Protein AF-A0A8I3AIZ9-F1 (afdb_monomer)

Sequence (77 aa):
MGNTTSAVLDNIVQGSNFDRDEVDRLRKRFMKLDKDNSGTIERDEFLSLPQISSNPLATRMIAIFDEDGGGDVDFQE

InterPro domains:
  IPR002048 EF-hand domain [PF13499] (24-77)
  IPR002048 EF-hand domain [PS50222] (21-56)
  IPR002048 EF-hand domain [cd00051] (25-77)
  IPR018247 EF-Hand 1, calcium-binding site [PS00018] (34-46)

Mean predicted aligned error: 5.58 Å

Foldseek 3Di:
DPDPVVVLLVVCCVVDPDDSVRSVVVVVVQCVLPPVSPQWHALVSQCVPPVLVPDPCNQVVQVVQCPVPPRTHHSND

Radius of gyration: 13.27 Å; Cα contacts (8 Å, |Δi|>4): 63; chains: 1; bounding box: 27×38×25 Å

Organism: Verticillium longisporum (NCBI:txid100787)

pLDDT: mean 85.65, std 9.46, range [43.53, 93.19]

Nearest PDB structures (foldseek):
  5b8i-assembly1_B  TM=9.283E-01  e=1.121E-07  Coccidioides immitis RS
  7u0u-assembly1_A  TM=8.534E-01  e=3.748E-08  Aspergillus fumigatus
  6tz8-assembly2_E  TM=9.312E-01  e=1.793E-06  Cryptococcus neoformans H99
  1aui-assembly1_B  TM=9.479E-01  e=5.825E-05  Homo sapiens
  9b9g-assembly1_H  TM=9.347E-01  e=1.110E-04  Homo sapiens

Structure (mmCIF, N/CA/C/O backbone):
data_AF-A0A8I3AIZ9-F1
#
_entry.id   AF-A0A8I3AIZ9-F1
#
loop_
_atom_site.group_PDB
_atom_site.id
_atom_site.type_symbol
_atom_site.label_atom_id
_atom_site.label_alt_id
_atom_site.label_comp_id
_atom_site.label_asym_id
_atom_site.label_entity_id
_atom_site.label_seq_id
_atom_site.pdbx_PDB_ins_code
_atom_site.Cartn_x
_atom_site.Cartn_y
_atom_site.Cartn_z
_atom_site.occupancy
_atom_site.B_iso_or_equiv
_atom_site.auth_seq_id
_atom_site.auth_comp_id
_atom_site.auth_asym_id
_atom_site.auth_atom_id
_atom_site.pdbx_PDB_model_num
ATOM 1 N N . MET A 1 1 ? -6.315 19.996 -13.651 1.00 43.53 1 MET A N 1
ATOM 2 C CA . MET A 1 1 ? -6.459 19.505 -12.263 1.00 43.53 1 MET A CA 1
ATOM 3 C C . MET A 1 1 ? -5.330 18.508 -11.974 1.00 43.53 1 MET A C 1
ATOM 5 O O . MET A 1 1 ? -5.569 17.317 -12.050 1.00 43.53 1 MET A O 1
ATOM 9 N N . GLY A 1 2 ? -4.087 18.963 -11.751 1.00 47.94 2 GLY A N 1
ATOM 10 C CA . GLY A 1 2 ? -2.916 18.061 -11.679 1.00 47.94 2 GLY A CA 1
ATOM 11 C C . GLY A 1 2 ? -1.826 18.455 -10.676 1.00 47.94 2 GLY A C 1
ATOM 12 O O . GLY A 1 2 ? -0.708 17.975 -10.793 1.00 47.94 2 GLY A O 1
ATOM 13 N N . ASN A 1 3 ? -2.123 19.343 -9.720 1.00 51.41 3 ASN A N 1
ATOM 14 C CA . ASN A 1 3 ? -1.103 19.902 -8.819 1.00 51.41 3 ASN A CA 1
ATOM 15 C C . ASN A 1 3 ? -0.967 19.170 -7.475 1.00 51.41 3 ASN A C 1
ATOM 17 O O . ASN A 1 3 ? 0.078 19.265 -6.843 1.00 51.41 3 ASN A O 1
ATOM 21 N N . THR A 1 4 ? -1.993 18.448 -7.023 1.00 57.22 4 THR A N 1
ATOM 22 C CA . THR A 1 4 ? -2.004 17.807 -5.698 1.00 57.22 4 THR A CA 1
ATOM 23 C C . THR A 1 4 ? -1.189 16.517 -5.655 1.00 57.22 4 THR A C 1
ATOM 25 O O . THR A 1 4 ? -0.451 16.302 -4.702 1.00 57.22 4 THR A O 1
ATOM 28 N N . THR A 1 5 ? -1.229 15.694 -6.707 1.00 64.25 5 THR A N 1
ATOM 29 C CA . THR A 1 5 ? -0.465 14.434 -6.761 1.00 64.25 5 THR A CA 1
ATOM 30 C C . THR A 1 5 ? 1.044 14.652 -6.829 1.00 64.25 5 THR A C 1
ATOM 32 O O . THR A 1 5 ? 1.796 13.857 -6.283 1.00 64.25 5 THR A O 1
ATOM 35 N N . SER A 1 6 ? 1.501 15.724 -7.482 1.00 74.56 6 SER A N 1
ATOM 36 C CA . SER A 1 6 ? 2.936 16.006 -7.607 1.00 74.56 6 SER A CA 1
ATOM 37 C C . SER A 1 6 ? 3.555 16.421 -6.274 1.00 74.56 6 SER A C 1
ATOM 39 O O . SER A 1 6 ? 4.641 15.957 -5.957 1.00 74.56 6 SER A O 1
ATOM 41 N N . ALA A 1 7 ? 2.840 17.214 -5.468 1.00 82.00 7 ALA A N 1
ATOM 42 C CA . ALA A 1 7 ? 3.320 17.636 -4.153 1.00 82.00 7 ALA A CA 1
ATOM 43 C C . ALA A 1 7 ? 3.469 16.454 -3.179 1.00 82.00 7 ALA A C 1
ATOM 45 O O . ALA A 1 7 ? 4.452 16.382 -2.450 1.00 82.00 7 ALA A O 1
ATOM 46 N N . VAL A 1 8 ? 2.529 15.502 -3.203 1.00 82.12 8 VAL A N 1
ATOM 47 C CA . VAL A 1 8 ? 2.602 14.281 -2.381 1.00 82.12 8 VAL A CA 1
ATOM 48 C C . VAL A 1 8 ? 3.805 13.422 -2.776 1.00 82.12 8 VAL A C 1
ATOM 50 O O . VAL A 1 8 ? 4.568 12.999 -1.916 1.00 82.12 8 VAL A O 1
ATOM 53 N N . LEU A 1 9 ? 4.029 13.219 -4.077 1.00 84.50 9 LEU A N 1
ATOM 54 C CA . LEU A 1 9 ? 5.180 12.445 -4.553 1.00 84.50 9 LEU A CA 1
ATOM 55 C C . LEU A 1 9 ? 6.505 13.126 -4.219 1.00 84.50 9 LEU A C 1
ATOM 57 O O . LEU A 1 9 ? 7.449 12.451 -3.826 1.00 84.50 9 LEU A O 1
ATOM 61 N N . ASP A 1 10 ? 6.568 14.452 -4.335 1.00 86.88 10 ASP A N 1
ATOM 62 C CA . ASP A 1 10 ? 7.764 15.212 -3.978 1.00 86.88 10 ASP A CA 1
ATOM 63 C C . ASP A 1 10 ? 8.058 15.104 -2.466 1.00 86.88 10 ASP A C 1
ATOM 65 O O . ASP A 1 10 ? 9.221 14.966 -2.087 1.00 86.88 10 ASP A O 1
ATOM 69 N N . ASN A 1 11 ? 7.029 15.074 -1.605 1.00 89.00 11 ASN A N 1
ATOM 70 C CA . ASN A 1 11 ? 7.197 14.817 -0.168 1.00 89.00 11 ASN A CA 1
ATOM 71 C C . ASN A 1 11 ? 7.742 13.408 0.107 1.00 89.00 11 ASN A C 1
ATOM 73 O O . ASN A 1 11 ? 8.664 13.2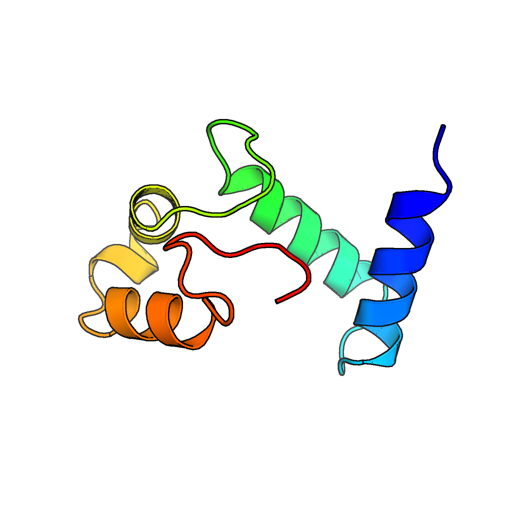65 0.905 1.00 89.00 11 ASN A O 1
ATOM 77 N N . ILE A 1 12 ? 7.233 12.380 -0.579 1.00 88.31 12 ILE A N 1
ATOM 78 C CA . ILE A 1 12 ? 7.720 10.998 -0.426 1.00 88.31 12 ILE A CA 1
ATOM 79 C C . ILE A 1 12 ? 9.175 10.881 -0.896 1.00 88.31 12 ILE A C 1
ATOM 81 O O . ILE A 1 12 ? 9.987 10.244 -0.231 1.00 88.31 12 ILE A O 1
ATOM 85 N N . VAL A 1 13 ? 9.546 11.533 -2.001 1.00 90.56 13 VAL A N 1
ATOM 86 C CA . VAL A 1 13 ? 10.942 11.576 -2.474 1.00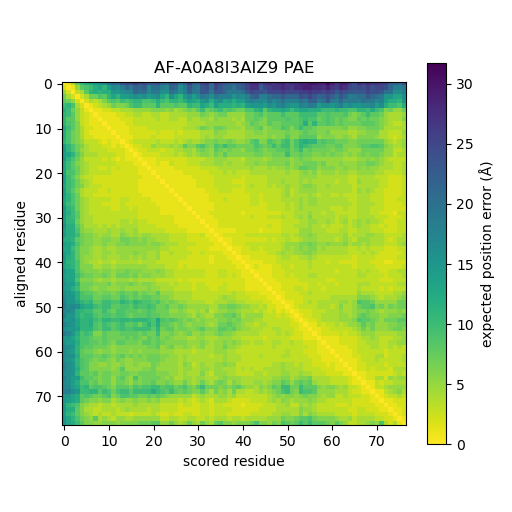 90.56 13 VAL A CA 1
ATOM 87 C C . VAL A 1 13 ? 11.854 12.266 -1.452 1.00 90.56 13 VAL A C 1
ATOM 89 O O . VAL A 1 13 ? 12.972 11.815 -1.235 1.00 90.56 13 VAL A O 1
ATOM 92 N N . GLN A 1 14 ? 11.401 13.340 -0.797 1.00 89.31 14 GLN A N 1
ATOM 93 C CA . GLN A 1 14 ? 12.197 14.035 0.225 1.00 89.31 14 GLN A CA 1
ATOM 94 C C . GLN A 1 14 ? 12.267 13.290 1.566 1.00 89.31 14 GLN A C 1
ATOM 96 O O . GLN A 1 14 ? 13.265 13.414 2.275 1.00 89.31 14 GLN A O 1
ATOM 101 N N . GLY A 1 15 ? 11.217 12.548 1.923 1.00 88.44 15 GLY A N 1
ATOM 102 C CA . GLY A 1 15 ? 11.111 11.791 3.172 1.00 88.44 15 GLY A CA 1
ATOM 103 C C . GLY A 1 15 ? 11.668 10.368 3.102 1.00 88.44 15 GLY A C 1
ATOM 104 O O . GLY A 1 15 ? 11.765 9.703 4.130 1.00 88.44 15 GLY A O 1
ATOM 105 N N . SER A 1 16 ? 12.044 9.894 1.914 1.00 90.06 16 SER A N 1
ATOM 106 C CA . SER A 1 16 ? 12.552 8.542 1.694 1.00 90.06 16 SER A CA 1
ATOM 107 C C . SER A 1 16 ? 13.908 8.550 0.991 1.00 90.06 16 SER A C 1
ATOM 109 O O . SER A 1 16 ? 14.452 9.585 0.61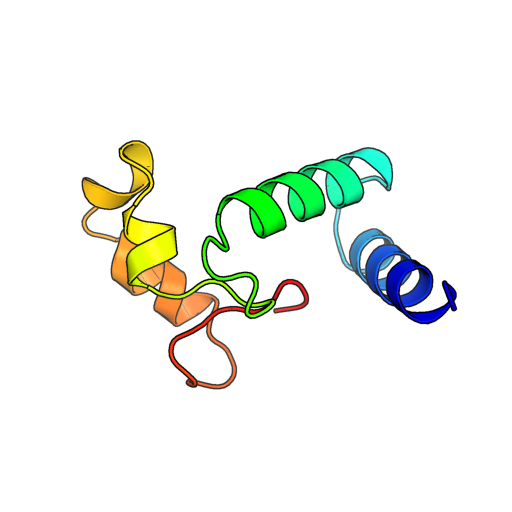9 1.00 90.06 16 SER A O 1
ATOM 111 N N . ASN A 1 17 ? 14.474 7.359 0.819 1.00 92.44 17 ASN A N 1
ATOM 112 C CA . ASN A 1 17 ? 15.745 7.166 0.130 1.00 92.44 17 ASN A CA 1
ATOM 113 C C . ASN A 1 17 ? 15.569 6.804 -1.359 1.00 92.44 17 ASN A C 1
ATOM 115 O O . ASN A 1 17 ? 16.515 6.292 -1.960 1.00 92.44 17 ASN A O 1
ATOM 119 N N . PHE A 1 18 ? 14.373 7.037 -1.915 1.00 92.50 18 PHE A N 1
ATOM 120 C CA . PHE A 1 18 ? 13.994 6.727 -3.294 1.00 92.50 18 PHE A CA 1
ATOM 121 C C . PHE A 1 18 ? 14.067 7.957 -4.201 1.00 92.50 18 PHE A C 1
ATOM 123 O O . PHE A 1 18 ? 13.767 9.077 -3.784 1.00 92.50 18 PHE A O 1
ATOM 130 N N . ASP A 1 19 ? 14.406 7.746 -5.470 1.00 93.19 19 ASP A N 1
ATOM 131 C CA . ASP A 1 19 ? 14.289 8.781 -6.494 1.00 93.19 19 ASP A CA 1
ATOM 132 C C . ASP A 1 19 ? 12.849 8.927 -7.028 1.00 93.19 19 ASP A C 1
ATOM 134 O O . ASP A 1 19 ? 11.943 8.141 -6.735 1.00 93.19 19 ASP A O 1
ATOM 138 N N . ARG A 1 20 ? 12.616 9.965 -7.840 1.00 89.88 20 ARG A N 1
ATOM 139 C CA . ARG A 1 20 ? 11.282 10.252 -8.389 1.00 89.88 20 ARG A CA 1
ATOM 140 C C . ARG A 1 20 ? 10.744 9.122 -9.269 1.00 89.88 20 ARG A C 1
ATOM 142 O O . ARG A 1 20 ? 9.545 8.850 -9.236 1.00 89.88 20 ARG A O 1
ATOM 149 N N . ASP A 1 21 ? 11.608 8.459 -10.034 1.00 92.06 21 ASP A N 1
ATOM 150 C CA . ASP A 1 21 ? 11.206 7.371 -10.926 1.00 92.06 21 ASP A CA 1
ATOM 151 C C . ASP A 1 21 ? 10.853 6.107 -10.130 1.00 92.06 21 ASP A C 1
ATOM 153 O O . ASP A 1 21 ? 9.961 5.344 -10.512 1.00 92.06 21 ASP A O 1
ATOM 157 N N . GLU A 1 22 ? 11.548 5.858 -9.024 1.00 93.19 22 GLU A N 1
ATOM 158 C CA . GLU A 1 22 ? 11.263 4.793 -8.069 1.00 93.19 22 GLU A CA 1
ATOM 159 C C . GLU A 1 22 ? 9.929 5.018 -7.367 1.00 93.19 22 GLU A C 1
ATOM 161 O O . GLU A 1 22 ? 9.094 4.111 -7.379 1.00 93.19 22 GLU A O 1
ATOM 166 N N . VAL A 1 23 ? 9.677 6.224 -6.857 1.00 91.88 23 VAL A N 1
ATOM 167 C CA . VAL A 1 23 ? 8.392 6.576 -6.235 1.00 91.88 23 VAL A CA 1
ATOM 168 C C . VAL A 1 23 ? 7.243 6.465 -7.245 1.00 91.88 23 VAL A C 1
ATOM 170 O O . VAL A 1 23 ? 6.211 5.863 -6.944 1.00 91.88 23 VAL A O 1
ATOM 173 N N . ASP A 1 24 ? 7.428 6.919 -8.488 1.00 90.69 24 ASP A N 1
ATOM 174 C CA . ASP A 1 24 ? 6.427 6.748 -9.550 1.00 90.69 24 ASP A CA 1
ATOM 175 C C . ASP A 1 24 ? 6.177 5.271 -9.893 1.00 90.69 24 ASP A C 1
ATOM 177 O O . ASP A 1 24 ? 5.045 4.866 -10.186 1.00 90.69 24 ASP A O 1
ATOM 181 N N . ARG A 1 25 ? 7.222 4.435 -9.875 1.00 93.06 25 ARG A N 1
ATOM 182 C CA . ARG A 1 25 ? 7.088 2.983 -10.068 1.00 93.06 25 ARG A CA 1
ATOM 183 C C . ARG A 1 25 ? 6.349 2.329 -8.905 1.00 93.06 25 ARG A C 1
ATOM 185 O O . ARG A 1 25 ? 5.520 1.456 -9.167 1.00 93.06 25 ARG A O 1
ATOM 192 N N . LEU A 1 26 ? 6.621 2.736 -7.668 1.00 91.50 26 LEU A N 1
ATOM 193 C CA . LEU A 1 26 ? 5.921 2.257 -6.475 1.00 91.50 26 LEU A CA 1
ATOM 194 C C . LEU A 1 26 ? 4.441 2.627 -6.540 1.00 91.50 26 LEU A C 1
ATOM 196 O O . LEU A 1 26 ? 3.602 1.733 -6.465 1.00 91.50 26 LEU A O 1
ATOM 200 N N . ARG A 1 27 ? 4.116 3.886 -6.845 1.00 89.62 27 ARG A N 1
ATOM 201 C CA . ARG A 1 27 ? 2.732 4.340 -7.027 1.00 89.62 27 ARG A CA 1
ATOM 202 C C . ARG A 1 27 ? 1.991 3.536 -8.094 1.00 89.62 27 ARG A C 1
ATOM 204 O O . ARG A 1 27 ? 0.866 3.100 -7.882 1.00 89.62 27 ARG A O 1
ATOM 211 N N . LYS A 1 28 ? 2.616 3.284 -9.248 1.00 91.12 28 LYS A N 1
ATOM 212 C CA . LYS A 1 28 ? 2.005 2.462 -10.312 1.00 91.12 28 LYS A CA 1
ATOM 213 C C . LYS A 1 28 ? 1.764 1.014 -9.885 1.00 91.12 28 LYS A C 1
ATOM 215 O O . LYS A 1 28 ? 0.870 0.375 -10.430 1.00 91.12 28 LYS A O 1
ATOM 220 N N . ARG A 1 29 ? 2.589 0.466 -8.990 1.00 91.19 29 ARG A N 1
ATOM 221 C CA . ARG A 1 29 ? 2.378 -0.875 -8.424 1.00 91.19 29 ARG A CA 1
ATOM 222 C C . ARG A 1 29 ? 1.271 -0.860 -7.379 1.00 91.19 29 ARG A C 1
ATOM 224 O O . ARG A 1 29 ? 0.457 -1.770 -7.402 1.00 91.19 29 ARG A O 1
ATOM 231 N N . PHE A 1 30 ? 1.217 0.183 -6.557 1.00 90.62 30 PHE A N 1
ATOM 232 C CA . PHE A 1 30 ? 0.160 0.408 -5.578 1.00 90.62 30 PHE A CA 1
ATOM 233 C C . PHE A 1 30 ? -1.216 0.448 -6.259 1.00 90.62 30 PHE A C 1
ATOM 235 O O . PHE A 1 30 ? -2.050 -0.404 -5.991 1.00 90.62 30 PHE A O 1
ATOM 242 N N . MET A 1 31 ? -1.384 1.293 -7.285 1.00 90.12 31 MET A N 1
ATOM 243 C CA . MET A 1 31 ? -2.631 1.378 -8.072 1.00 90.12 31 MET A CA 1
ATOM 244 C C . MET A 1 31 ? -2.970 0.111 -8.875 1.00 90.12 31 MET A C 1
ATOM 246 O O . MET A 1 31 ? -4.045 0.009 -9.446 1.00 90.12 31 MET A O 1
ATOM 250 N N . LYS A 1 32 ? -2.026 -0.823 -9.035 1.00 90.75 32 LYS A N 1
ATOM 251 C CA . LYS A 1 32 ? -2.312 -2.132 -9.642 1.00 90.75 32 LYS A CA 1
ATOM 252 C C . LYS A 1 32 ? -2.768 -3.157 -8.616 1.00 90.75 32 LYS A C 1
ATOM 254 O O . LYS A 1 32 ? -3.303 -4.190 -9.019 1.00 90.75 32 LYS A O 1
ATOM 259 N N . LEU A 1 33 ? -2.431 -2.934 -7.350 1.00 90.19 33 LEU A N 1
ATOM 260 C CA . LEU A 1 33 ? -2.807 -3.814 -6.261 1.00 90.19 33 LEU A CA 1
ATOM 261 C C . LEU A 1 33 ? -4.202 -3.474 -5.747 1.00 90.19 33 LEU A C 1
ATOM 263 O O . LEU A 1 33 ? -4.972 -4.405 -5.549 1.00 90.19 33 LEU A O 1
ATOM 267 N N . ASP A 1 34 ? -4.494 -2.178 -5.648 1.00 91.44 34 ASP A N 1
ATOM 268 C CA . ASP A 1 34 ? -5.824 -1.594 -5.473 1.00 91.44 34 ASP A CA 1
ATOM 269 C C . ASP A 1 34 ? -6.707 -1.953 -6.688 1.00 91.44 34 ASP A C 1
ATOM 271 O O . ASP A 1 34 ? -6.573 -1.407 -7.790 1.00 91.44 34 ASP A O 1
ATOM 275 N N . LYS A 1 35 ? -7.532 -2.989 -6.536 1.00 89.88 35 LYS A N 1
ATOM 276 C CA . LYS A 1 35 ? -8.383 -3.554 -7.591 1.00 89.88 35 LYS A CA 1
ATOM 277 C C . LYS A 1 35 ? -9.682 -2.790 -7.726 1.00 89.88 35 LYS A C 1
ATOM 279 O O . LYS A 1 35 ? -10.232 -2.748 -8.833 1.00 89.88 35 LYS A O 1
ATOM 284 N N . ASP A 1 36 ? -10.197 -2.258 -6.629 1.00 90.19 36 ASP A N 1
ATOM 285 C CA . ASP A 1 36 ? -11.463 -1.540 -6.610 1.00 90.19 36 ASP A CA 1
ATOM 286 C C . ASP A 1 36 ? -11.297 -0.032 -6.889 1.00 90.19 36 ASP A C 1
ATOM 288 O O . ASP A 1 36 ? -12.266 0.635 -7.255 1.00 90.19 36 ASP A O 1
ATOM 292 N N . ASN A 1 37 ? -10.053 0.452 -6.933 1.00 88.94 37 ASN A N 1
ATOM 293 C CA . ASN A 1 37 ? -9.654 1.849 -7.111 1.00 88.94 37 ASN A CA 1
ATOM 294 C C . ASN A 1 37 ? -10.151 2.745 -5.967 1.00 88.94 37 ASN A C 1
ATOM 296 O O . ASN A 1 37 ? -10.506 3.907 -6.210 1.00 88.94 37 ASN A O 1
ATOM 300 N N . SER A 1 38 ? -10.198 2.215 -4.744 1.00 90.62 38 SER A N 1
ATOM 301 C CA . SER A 1 38 ? -10.524 2.961 -3.525 1.00 90.62 38 SER A CA 1
ATOM 302 C C . SER A 1 38 ? -9.475 4.032 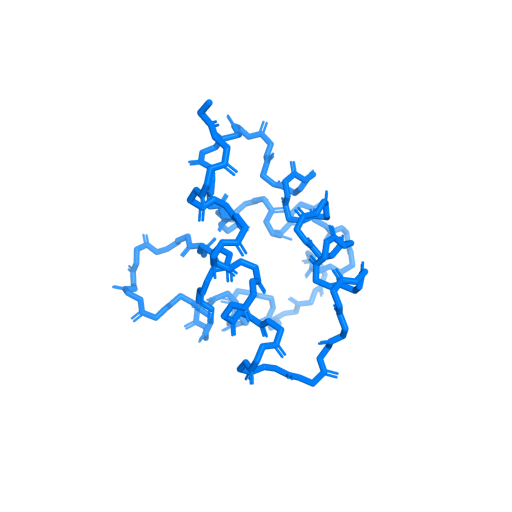-3.206 1.00 90.62 38 SER A C 1
ATOM 304 O O . SER A 1 38 ? -9.802 5.071 -2.625 1.00 90.62 38 SER A O 1
ATOM 306 N N . GLY A 1 39 ? -8.235 3.838 -3.666 1.00 89.31 39 GLY A N 1
ATOM 307 C CA . GLY A 1 39 ? -7.085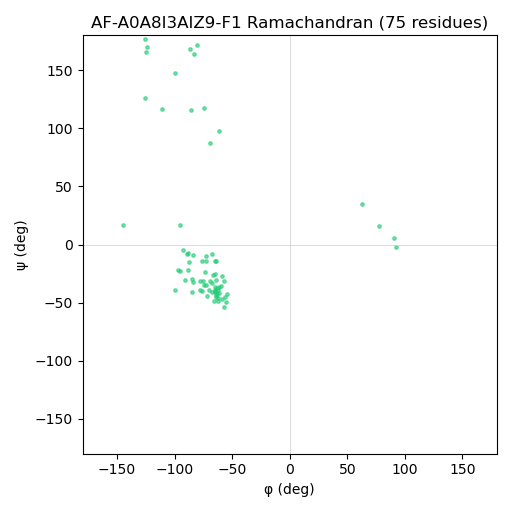 4.679 -3.354 1.00 89.31 39 GLY A CA 1
ATOM 308 C C . GLY A 1 39 ? -6.286 4.202 -2.141 1.00 89.31 39 GLY A C 1
ATOM 309 O O . GLY A 1 39 ? -5.247 4.805 -1.857 1.00 89.31 39 GLY A O 1
ATOM 310 N N . THR A 1 40 ? -6.722 3.132 -1.479 1.00 91.88 40 THR A N 1
ATOM 311 C CA . THR A 1 40 ? -6.004 2.442 -0.404 1.00 91.88 40 THR A CA 1
ATOM 312 C C . THR A 1 40 ? -5.846 0.962 -0.757 1.00 91.88 40 THR A C 1
ATOM 314 O O . THR A 1 40 ? -6.341 0.500 -1.781 1.00 91.88 40 THR A O 1
ATOM 317 N N . ILE A 1 41 ? -5.035 0.233 0.007 1.00 91.00 41 ILE A N 1
ATOM 318 C CA . ILE A 1 41 ? -4.837 -1.207 -0.157 1.00 91.00 41 ILE A CA 1
ATOM 319 C C . ILE A 1 41 ? -5.462 -1.910 1.030 1.00 91.00 41 ILE A C 1
ATOM 321 O O . ILE A 1 41 ? -4.986 -1.807 2.164 1.00 91.00 41 ILE A O 1
ATOM 325 N N . GLU A 1 42 ? -6.471 -2.718 0.755 1.00 90.69 42 GLU A N 1
ATOM 326 C CA . GLU A 1 42 ? -7.112 -3.522 1.784 1.00 90.69 42 GLU A CA 1
ATOM 327 C C . GLU A 1 42 ? -6.340 -4.819 2.047 1.00 90.69 42 GLU A C 1
ATOM 329 O O . GLU A 1 42 ? -5.529 -5.300 1.242 1.00 90.69 42 GLU A O 1
ATOM 334 N N . ARG A 1 43 ? -6.640 -5.469 3.179 1.00 88.00 43 ARG A N 1
ATOM 335 C CA . ARG A 1 43 ? -5.999 -6.748 3.532 1.00 88.00 43 ARG A CA 1
ATOM 336 C C . ARG A 1 43 ? -6.136 -7.810 2.450 1.00 88.00 43 ARG A C 1
ATOM 338 O O . ARG A 1 43 ? -5.166 -8.513 2.163 1.00 88.00 43 ARG A O 1
ATOM 345 N N . ASP A 1 44 ? -7.317 -7.928 1.859 1.00 88.56 44 ASP A N 1
ATOM 346 C CA . ASP A 1 44 ? -7.595 -8.948 0.849 1.00 88.56 44 ASP A CA 1
ATOM 347 C C . ASP A 1 44 ? -6.839 -8.675 -0.459 1.00 88.56 44 ASP A C 1
ATOM 349 O O . ASP A 1 44 ? -6.401 -9.606 -1.143 1.00 88.56 44 ASP A O 1
ATOM 353 N N . GLU A 1 45 ? -6.605 -7.406 -0.782 1.00 90.44 45 GLU A N 1
ATOM 354 C CA . GLU A 1 45 ? -5.832 -6.993 -1.948 1.00 90.44 45 GLU A CA 1
ATOM 355 C C . GLU A 1 45 ? -4.345 -7.280 -1.758 1.00 90.44 45 GLU A C 1
ATOM 357 O O . GLU A 1 45 ? -3.715 -7.889 -2.631 1.00 90.44 45 GLU A O 1
ATOM 362 N N . PHE A 1 46 ? -3.802 -6.965 -0.580 1.00 87.69 46 PHE A N 1
ATOM 363 C CA . PHE A 1 46 ? -2.419 -7.275 -0.219 1.00 87.69 46 PHE A CA 1
ATOM 364 C C . PHE A 1 46 ? -2.153 -8.787 -0.189 1.00 87.69 46 PHE A C 1
ATOM 366 O O . PHE A 1 46 ? -1.151 -9.270 -0.729 1.00 87.69 46 PHE A O 1
ATOM 373 N N . LEU A 1 47 ? -3.083 -9.564 0.375 1.00 87.88 47 LEU A N 1
ATOM 374 C CA . LEU A 1 47 ? -3.029 -11.029 0.394 1.00 87.88 47 LEU A CA 1
ATOM 375 C C . LEU A 1 47 ? -3.314 -11.658 -0.973 1.00 87.88 47 LEU A C 1
ATOM 377 O O . LEU A 1 47 ? -3.072 -12.850 -1.150 1.00 87.88 47 LEU A O 1
ATOM 381 N N . SER A 1 48 ? -3.774 -10.893 -1.964 1.00 88.38 48 SER A N 1
ATOM 382 C CA . SER A 1 48 ?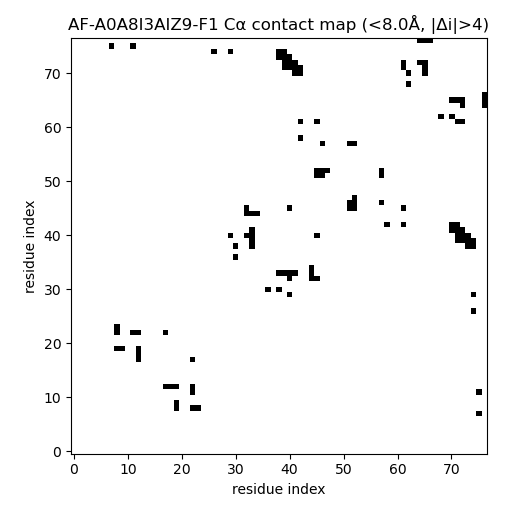 -3.953 -11.415 -3.318 1.00 88.38 48 SER A CA 1
ATOM 383 C C . SER A 1 48 ? -2.629 -11.645 -4.053 1.00 88.38 48 SER A C 1
ATOM 385 O O . SER A 1 48 ? -2.603 -12.359 -5.059 1.00 88.38 48 SER A O 1
ATOM 387 N N . LEU A 1 49 ? -1.518 -11.094 -3.546 1.00 85.94 49 LEU A N 1
ATOM 388 C CA . LEU A 1 49 ? -0.179 -11.377 -4.050 1.00 85.94 49 LEU A CA 1
ATOM 389 C C . LEU A 1 49 ? 0.266 -12.772 -3.593 1.00 85.94 49 LEU A C 1
ATOM 391 O O . LEU A 1 49 ? 0.491 -12.971 -2.400 1.00 85.94 49 LEU A O 1
ATOM 395 N N . PRO A 1 50 ? 0.514 -13.724 -4.514 1.00 83.38 50 PRO A N 1
ATOM 396 C CA . PRO A 1 50 ? 0.885 -15.094 -4.144 1.00 83.38 50 PRO A CA 1
ATOM 397 C C . PRO A 1 50 ? 2.161 -15.186 -3.297 1.00 83.38 50 PRO A C 1
ATOM 399 O O . PRO A 1 50 ? 2.345 -16.118 -2.525 1.00 83.38 50 PRO A O 1
ATOM 402 N N . GLN A 1 51 ? 3.057 -14.209 -3.454 1.00 82.75 51 GLN A N 1
ATOM 403 C CA . GLN A 1 51 ? 4.317 -14.109 -2.710 1.00 82.75 51 GLN A CA 1
ATOM 404 C C . GLN A 1 51 ? 4.100 -13.678 -1.253 1.00 82.75 51 GLN A C 1
ATOM 406 O O . GLN A 1 51 ? 4.938 -13.942 -0.393 1.00 82.75 51 GLN A O 1
ATOM 411 N N . ILE A 1 52 ? 2.982 -13.006 -0.985 1.00 84.56 52 ILE A N 1
ATOM 412 C CA . ILE A 1 52 ? 2.612 -12.474 0.323 1.00 84.56 52 ILE A CA 1
ATOM 413 C C . ILE A 1 52 ? 1.615 -13.403 1.010 1.00 84.56 52 ILE A C 1
ATOM 415 O O . ILE A 1 52 ? 1.751 -13.652 2.202 1.00 84.56 52 ILE A O 1
ATOM 419 N N . SER A 1 53 ? 0.668 -13.983 0.272 1.00 84.31 53 SER A N 1
ATOM 420 C CA . SER A 1 53 ? -0.379 -14.857 0.812 1.00 84.31 53 SER A CA 1
ATOM 421 C C . SER A 1 53 ? 0.169 -16.066 1.579 1.00 84.31 53 SER A C 1
ATOM 423 O O . SER A 1 53 ? -0.458 -16.547 2.517 1.00 84.31 53 SER A O 1
ATOM 425 N N . SER A 1 54 ? 1.343 -16.573 1.188 1.00 86.50 54 SER A N 1
ATOM 426 C CA . SER A 1 54 ? 2.022 -17.681 1.869 1.00 86.50 54 SER A CA 1
ATOM 427 C C . SER A 1 54 ? 2.865 -17.247 3.071 1.00 86.50 54 SER A C 1
ATOM 429 O O . SER A 1 54 ? 3.385 -18.102 3.786 1.00 86.50 54 SER A O 1
ATOM 431 N N . ASN A 1 55 ? 3.066 -15.944 3.275 1.00 86.50 55 ASN A N 1
ATOM 432 C CA . ASN A 1 55 ? 3.886 -15.423 4.357 1.00 86.50 55 ASN A CA 1
ATOM 433 C C . ASN A 1 55 ? 3.035 -15.284 5.635 1.00 86.50 55 ASN A C 1
ATOM 435 O O . ASN A 1 55 ? 2.137 -14.443 5.677 1.00 86.50 55 ASN A O 1
ATOM 439 N N . PRO A 1 56 ? 3.333 -16.034 6.713 1.00 86.62 56 PRO A N 1
ATOM 440 C CA . PRO A 1 56 ? 2.567 -15.967 7.960 1.00 86.62 56 PRO A CA 1
ATOM 441 C C . PRO A 1 56 ? 2.644 -14.597 8.655 1.00 86.62 56 PRO A C 1
ATOM 443 O O . PRO A 1 56 ? 1.850 -14.320 9.549 1.00 86.62 56 PRO A O 1
ATOM 446 N N . LEU A 1 57 ? 3.586 -13.734 8.257 1.00 88.00 57 LEU A N 1
ATOM 447 C CA . LEU A 1 57 ? 3.722 -12.373 8.771 1.00 88.00 57 LEU A CA 1
ATOM 448 C C . LEU A 1 57 ? 2.971 -11.332 7.937 1.00 88.00 57 LEU A C 1
ATOM 450 O O . LEU A 1 57 ? 2.932 -10.179 8.349 1.00 88.00 57 LEU A O 1
ATOM 454 N N . ALA A 1 58 ? 2.358 -11.704 6.809 1.00 86.00 58 ALA A N 1
ATOM 455 C CA . ALA A 1 58 ? 1.698 -10.758 5.910 1.00 86.00 58 ALA A CA 1
ATOM 456 C C . ALA A 1 58 ? 0.645 -9.906 6.629 1.00 86.00 58 ALA A C 1
ATOM 458 O O . ALA A 1 58 ? 0.711 -8.683 6.586 1.00 86.00 58 ALA A O 1
ATOM 459 N N . THR A 1 59 ? -0.256 -10.535 7.387 1.00 84.31 59 THR A N 1
ATOM 460 C CA . THR A 1 59 ? -1.270 -9.820 8.178 1.00 84.31 59 THR A CA 1
ATOM 461 C C . THR A 1 59 ? -0.640 -8.871 9.197 1.00 84.31 59 THR A C 1
ATOM 463 O O . THR A 1 59 ? -1.173 -7.795 9.455 1.00 84.31 59 THR A O 1
ATOM 466 N N . ARG A 1 60 ? 0.505 -9.255 9.781 1.00 87.56 60 ARG A N 1
ATOM 467 C CA . ARG A 1 60 ? 1.206 -8.417 10.754 1.00 87.56 60 ARG A CA 1
ATOM 468 C C . ARG A 1 60 ? 1.920 -7.248 10.090 1.00 87.56 60 ARG A C 1
ATOM 470 O O . ARG A 1 60 ? 1.965 -6.193 10.699 1.00 87.56 60 ARG A O 1
ATOM 477 N N . MET A 1 61 ? 2.446 -7.427 8.879 1.00 86.50 61 MET A N 1
ATOM 478 C CA . MET A 1 61 ? 3.048 -6.346 8.099 1.00 86.50 61 MET A CA 1
ATOM 479 C C . MET A 1 61 ? 2.011 -5.278 7.769 1.00 86.50 61 MET A C 1
ATOM 481 O O . MET A 1 61 ? 2.277 -4.115 8.022 1.00 86.50 61 MET A O 1
ATOM 485 N N . ILE A 1 62 ? 0.819 -5.668 7.307 1.00 84.69 62 ILE A N 1
ATOM 486 C CA . ILE A 1 62 ? -0.261 -4.706 7.032 1.00 84.69 62 ILE A CA 1
ATOM 487 C C . ILE A 1 62 ? -0.610 -3.926 8.300 1.00 84.69 62 ILE A C 1
ATOM 489 O O . ILE A 1 62 ? -0.624 -2.711 8.280 1.00 84.69 62 ILE A O 1
ATOM 493 N N . ALA A 1 63 ? -0.773 -4.615 9.432 1.00 86.00 63 ALA A N 1
ATOM 494 C CA . ALA A 1 63 ? -1.060 -3.967 10.713 1.00 86.00 63 ALA A CA 1
ATOM 495 C C . ALA A 1 63 ? 0.093 -3.113 11.285 1.00 86.00 63 ALA A C 1
ATOM 497 O O . ALA A 1 63 ? -0.081 -2.505 12.335 1.00 86.00 63 ALA A O 1
ATOM 498 N N . ILE A 1 64 ? 1.292 -3.159 10.694 1.00 87.50 64 ILE A N 1
ATOM 499 C CA . ILE A 1 64 ? 2.404 -2.259 11.037 1.00 87.50 64 ILE A CA 1
ATOM 500 C C . ILE A 1 64 ? 2.365 -1.001 10.161 1.00 87.50 64 ILE A C 1
ATOM 502 O O . ILE A 1 64 ? 2.816 0.036 10.627 1.00 87.50 64 ILE A O 1
ATOM 506 N N . PHE A 1 65 ? 1.869 -1.111 8.926 1.00 84.44 65 PHE A N 1
ATOM 507 C CA . PHE A 1 65 ? 1.738 0.013 7.995 1.00 84.44 65 PHE A CA 1
ATOM 508 C C . PHE A 1 65 ? 0.444 0.814 8.196 1.00 84.44 65 PHE A C 1
ATOM 510 O O . PHE A 1 65 ? 0.453 2.007 7.965 1.00 84.44 65 PHE A O 1
ATOM 517 N N . ASP A 1 66 ? -0.624 0.163 8.657 1.00 88.44 66 ASP A N 1
ATOM 518 C CA . ASP A 1 66 ? -1.909 0.760 9.051 1.00 88.44 66 ASP A CA 1
ATOM 519 C C . ASP A 1 66 ? -1.722 1.591 10.341 1.00 88.44 66 ASP A C 1
ATOM 521 O O . ASP A 1 66 ? -1.821 1.059 11.456 1.00 88.44 66 ASP A O 1
ATO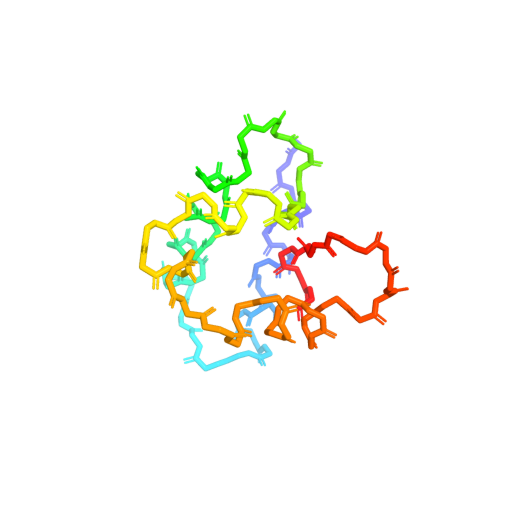M 525 N N . GLU A 1 67 ? -1.341 2.868 10.199 1.00 84.94 67 GLU A N 1
ATOM 526 C CA . GLU A 1 67 ? -1.052 3.768 11.327 1.00 84.94 67 GLU A CA 1
ATOM 527 C C . GLU A 1 67 ? -2.337 4.294 11.974 1.00 84.94 67 GLU A C 1
ATOM 529 O O . GLU A 1 67 ? -2.371 4.540 13.188 1.00 84.94 67 GLU A O 1
ATOM 534 N N . ASP A 1 68 ? -3.398 4.454 11.181 1.00 85.31 6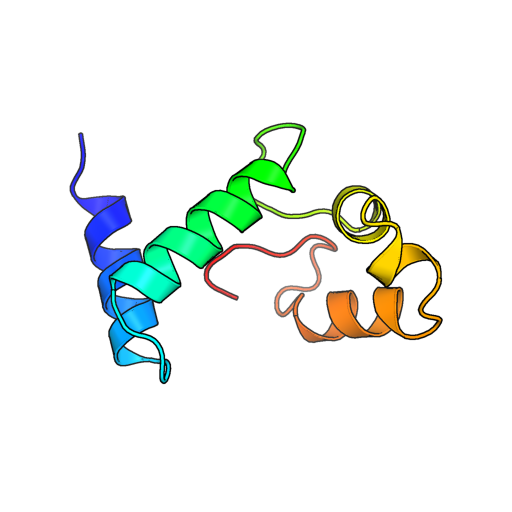8 ASP A N 1
ATOM 535 C CA . ASP A 1 68 ? -4.683 4.981 11.635 1.00 85.31 68 ASP A CA 1
ATOM 536 C C . ASP A 1 68 ? -5.635 3.904 12.201 1.00 85.31 68 ASP A C 1
ATOM 538 O O . ASP A 1 68 ? -6.570 4.223 12.947 1.00 85.31 68 ASP A O 1
ATOM 542 N N . GLY A 1 69 ? -5.349 2.624 11.947 1.00 83.06 69 GLY A N 1
ATOM 543 C CA . GLY A 1 69 ? -6.123 1.478 12.415 1.00 83.06 69 GLY A CA 1
ATOM 544 C C . GLY A 1 69 ? -7.406 1.229 11.616 1.00 83.06 69 GLY A C 1
ATOM 545 O O . GLY A 1 69 ? -8.286 0.510 12.113 1.00 83.06 69 GLY A O 1
ATOM 546 N N . GLY A 1 70 ? -7.544 1.823 10.427 1.00 83.75 70 GLY A N 1
ATOM 547 C CA . GLY A 1 70 ? -8.677 1.682 9.510 1.00 83.75 70 GLY A CA 1
ATOM 548 C C . GLY A 1 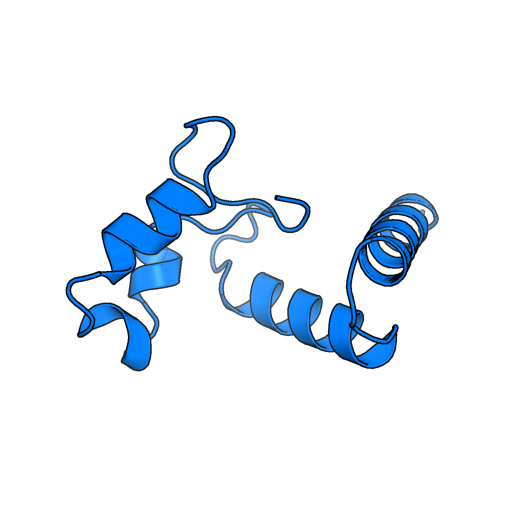70 ? -8.797 0.278 8.923 1.00 83.75 70 GLY A C 1
ATOM 549 O O . GLY A 1 70 ? -9.902 -0.218 8.675 1.00 83.75 70 GLY A O 1
ATOM 550 N N . GLY A 1 71 ? -7.679 -0.445 8.847 1.00 83.88 71 GLY A N 1
ATOM 551 C CA . GLY A 1 71 ? -7.618 -1.797 8.305 1.00 83.88 71 GLY A CA 1
ATOM 552 C C . GLY A 1 71 ? -7.325 -1.874 6.810 1.00 83.88 71 GLY A C 1
ATOM 553 O O . GLY A 1 71 ? -7.323 -2.988 6.267 1.00 83.88 71 GLY A O 1
ATOM 554 N N . ASP A 1 72 ? -7.042 -0.732 6.206 1.00 87.56 72 ASP A N 1
ATOM 555 C CA . ASP A 1 72 ? -6.495 -0.496 4.879 1.00 87.56 72 ASP A CA 1
ATOM 556 C C . ASP A 1 72 ? -5.227 0.364 5.001 1.00 87.56 72 ASP A C 1
ATOM 558 O O . ASP A 1 72 ? -4.922 0.854 6.081 1.00 87.56 72 ASP A O 1
ATOM 562 N N . VAL A 1 73 ? -4.434 0.441 3.931 1.00 90.69 73 VAL A N 1
ATOM 563 C CA . VAL A 1 73 ? -3.178 1.206 3.916 1.00 90.69 73 VAL A CA 1
ATOM 564 C C . VAL A 1 73 ? -3.193 2.187 2.755 1.00 90.69 73 VAL A C 1
ATOM 566 O O . VAL A 1 73 ? -3.390 1.766 1.613 1.00 90.69 73 VAL A O 1
ATOM 569 N N . ASP A 1 74 ? -2.964 3.470 3.006 1.00 90.56 74 ASP A N 1
ATOM 570 C CA . ASP A 1 74 ? -2.831 4.503 1.983 1.00 90.56 74 ASP A CA 1
ATOM 571 C C . ASP A 1 74 ? -1.382 4.623 1.454 1.00 90.56 74 ASP A C 1
ATOM 573 O O . ASP A 1 74 ? -0.450 3.996 1.943 1.00 90.56 74 ASP A O 1
ATOM 577 N N . PHE A 1 75 ? -1.171 5.349 0.351 1.00 88.56 75 PHE A N 1
ATOM 578 C CA . PHE A 1 75 ? 0.164 5.434 -0.271 1.00 88.56 75 PHE A CA 1
ATOM 579 C C . PHE A 1 75 ? 1.160 6.356 0.471 1.00 88.56 75 PHE A C 1
ATOM 581 O O . PHE A 1 75 ? 2.342 6.386 0.126 1.00 88.56 75 PHE A O 1
ATOM 588 N N . GLN A 1 76 ? 0.676 7.189 1.387 1.00 85.19 76 GLN A N 1
ATOM 589 C CA . GLN A 1 76 ? 1.440 8.154 2.180 1.00 85.19 76 GLN A CA 1
ATOM 590 C C . GLN A 1 76 ? 1.807 7.636 3.573 1.00 85.19 76 GLN A C 1
ATOM 592 O O . GLN A 1 76 ? 2.756 8.183 4.139 1.00 85.19 76 GLN A O 1
ATOM 597 N N . GLU A 1 77 ? 1.082 6.645 4.095 1.00 78.62 77 GLU A N 1
ATOM 598 C CA . GLU A 1 77 ? 1.485 5.841 5.262 1.00 78.62 77 GLU A CA 1
ATOM 599 C C . GLU A 1 77 ? 2.813 5.098 5.020 1.00 78.62 77 GLU A C 1
ATOM 601 O O . GLU A 1 77 ? 3.677 5.121 5.929 1.00 78.62 77 GLU A O 1
#

Secondary structure (DSSP, 8-state):
--SHHHHHHHHHHHHSS--HHHHHHHHHHHHHH-SS--SSEEHHHHTTSHHHHT-TTHHHHHHHH-SS-SSEE-S--

Solvent-accessible surface area (backbone atoms only — not comparable to full-atom values): 4655 Å² total; per-residue (Å²): 143,74,67,68,67,55,54,53,52,51,49,50,35,73,75,45,97,47,52,68,68,53,50,52,50,49,51,58,49,51,63,65,46,24,79,86,67,80,71,39,39,40,61,70,44,56,44,64,38,75,84,36,54,76,40,90,55,44,71,57,50,52,63,66,49,25,80,87,69,80,65,42,33,54,92,84,101